Protein AF-A0AB33ABC5-F1 (afdb_monomer)

Sequence (129 aa):
MWAIDDFTAHNGATDIIAGSHLWGGRTPKEADRTPVVMAAGSCVFFLGTLWHGGGANQSDSARLALTAQYCEPWLRPQEAFTLSMTRDTVRAVSEDIRRMLGYSIHPPFIGQVDGMHPKRLLEPGPHPI

Secondary structure (DSSP, 8-state):
-EESSPB-TTBT-EEE-TTGGG-SSPPP-GGG-EE--B-TT-B----TTS-EEEPPB-SSS---EE------TTSPPSS-HHHHS-HHHHHHS-HHHHHHTT-SPBTTTBS-BTTB-GGGGGSSSPPP-

InterPro domains:
  IPR008775 Phytanoyl-CoA dioxygenase-like [PF05721] (1-64)

Structure (mmCIF, N/CA/C/O backbone):
data_AF-A0AB33ABC5-F1
#
_entry.id   AF-A0AB33ABC5-F1
#
loop_
_atom_site.group_PDB
_atom_site.id
_atom_site.type_symbol
_atom_site.label_atom_id
_atom_site.label_alt_id
_atom_site.label_comp_id
_atom_site.label_asym_id
_atom_site.label_entity_id
_atom_site.label_seq_id
_atom_site.pdbx_PDB_ins_code
_atom_site.Cartn_x
_atom_site.Cartn_y
_atom_site.Cartn_z
_atom_site.occupancy
_atom_site.B_iso_or_equiv
_atom_site.auth_seq_id
_atom_site.auth_comp_id
_atom_site.auth_asym_id
_atom_site.auth_atom_id
_atom_site.pdbx_PDB_model_num
ATOM 1 N N . MET A 1 1 ? 4.046 -3.711 -1.313 1.00 94.88 1 MET A N 1
ATOM 2 C CA . MET A 1 1 ? 3.326 -4.729 -2.108 1.00 94.88 1 MET A CA 1
ATOM 3 C C . MET A 1 1 ? 3.889 -6.087 -1.745 1.00 94.88 1 MET A C 1
ATOM 5 O O . MET A 1 1 ? 5.101 -6.247 -1.784 1.00 94.88 1 MET A O 1
ATOM 9 N N . TRP A 1 2 ? 3.019 -7.020 -1.381 1.00 97.88 2 TRP A N 1
ATOM 10 C CA . TRP A 1 2 ? 3.358 -8.375 -0.967 1.00 97.88 2 TRP A CA 1
ATOM 11 C C . TRP A 1 2 ? 3.122 -9.359 -2.113 1.00 97.88 2 TRP A C 1
ATOM 13 O O . TRP A 1 2 ? 2.076 -9.300 -2.770 1.00 97.88 2 TRP A O 1
ATOM 23 N N . ALA A 1 3 ? 4.079 -10.253 -2.337 1.00 98.19 3 ALA A N 1
ATOM 24 C CA . ALA A 1 3 ? 3.933 -11.381 -3.246 1.00 98.19 3 ALA A CA 1
ATOM 25 C C . ALA A 1 3 ? 3.146 -12.486 -2.535 1.00 98.19 3 ALA A C 1
ATOM 27 O O . ALA A 1 3 ? 3.619 -13.008 -1.526 1.00 98.19 3 ALA A O 1
ATOM 28 N N . ILE A 1 4 ? 1.939 -12.811 -3.005 1.00 98.19 4 ILE A N 1
ATOM 29 C CA . ILE A 1 4 ? 1.231 -14.004 -2.514 1.00 98.19 4 ILE A CA 1
ATOM 30 C C . ILE A 1 4 ? 1.714 -15.224 -3.296 1.00 98.19 4 ILE A C 1
ATOM 32 O O . ILE A 1 4 ? 2.072 -16.226 -2.687 1.00 98.19 4 ILE A O 1
ATOM 36 N N . ASP A 1 5 ? 1.835 -15.072 -4.615 1.00 98.06 5 ASP A N 1
ATOM 37 C CA . ASP A 1 5 ? 2.538 -16.006 -5.495 1.00 98.06 5 ASP A CA 1
ATOM 38 C C . ASP A 1 5 ? 3.945 -15.489 -5.834 1.00 98.06 5 ASP A C 1
ATOM 40 O O . ASP A 1 5 ? 4.262 -14.316 -5.607 1.00 98.06 5 ASP A O 1
ATOM 44 N N . ASP A 1 6 ? 4.774 -16.343 -6.440 1.00 98.31 6 ASP A N 1
ATOM 45 C CA . ASP A 1 6 ? 6.061 -15.932 -7.005 1.00 98.31 6 ASP A CA 1
ATOM 46 C C . ASP A 1 6 ? 5.868 -14.847 -8.069 1.00 98.31 6 ASP A C 1
ATOM 48 O O . ASP A 1 6 ? 5.020 -14.944 -8.960 1.00 98.31 6 ASP A O 1
ATOM 52 N N . PHE A 1 7 ? 6.685 -13.801 -8.008 1.00 98.44 7 PHE A N 1
ATOM 53 C CA . PHE A 1 7 ? 6.764 -12.780 -9.043 1.00 98.44 7 PHE A CA 1
ATOM 54 C C . PHE A 1 7 ? 7.970 -13.087 -9.917 1.00 98.44 7 PHE A C 1
ATOM 56 O O . PHE A 1 7 ? 9.110 -13.052 -9.463 1.00 98.44 7 PHE A O 1
ATOM 63 N N . THR A 1 8 ? 7.715 -13.335 -11.191 1.00 98.31 8 THR A N 1
ATOM 64 C CA . THR A 1 8 ? 8.716 -13.565 -12.231 1.00 98.31 8 THR A CA 1
ATOM 65 C C . THR A 1 8 ? 8.508 -12.557 -13.356 1.00 98.31 8 THR A C 1
ATOM 67 O O . THR A 1 8 ? 7.420 -12.003 -13.518 1.00 98.31 8 THR A O 1
ATOM 70 N N . ALA A 1 9 ? 9.530 -12.332 -14.180 1.00 97.50 9 ALA A N 1
ATOM 71 C CA . ALA A 1 9 ? 9.376 -11.479 -15.358 1.00 97.50 9 ALA A CA 1
ATOM 72 C C . ALA A 1 9 ? 8.288 -12.007 -16.319 1.00 97.50 9 ALA A C 1
ATOM 74 O O . ALA A 1 9 ? 7.587 -11.222 -16.944 1.00 97.50 9 ALA A O 1
ATOM 75 N N . HIS A 1 10 ? 8.113 -13.332 -16.404 1.00 98.19 10 HIS A N 1
ATOM 76 C CA . HIS A 1 10 ? 7.164 -13.965 -17.321 1.00 98.19 10 HIS A CA 1
ATOM 77 C C . HIS A 1 10 ? 5.704 -13.888 -16.843 1.00 98.19 10 HIS A C 1
ATOM 79 O O . HIS A 1 10 ? 4.808 -13.621 -17.642 1.00 98.19 10 HIS A O 1
ATOM 85 N N . ASN A 1 11 ? 5.447 -14.064 -15.542 1.00 98.25 11 ASN A N 1
ATOM 86 C CA . ASN A 1 11 ? 4.088 -13.998 -14.983 1.00 98.25 11 ASN A CA 1
ATOM 87 C C . ASN A 1 11 ? 3.653 -12.574 -14.578 1.00 98.25 11 ASN A C 1
ATOM 89 O O . ASN A 1 11 ? 2.693 -12.387 -13.825 1.00 98.25 11 ASN A O 1
ATOM 93 N N . GLY A 1 12 ? 4.349 -11.559 -15.094 1.00 97.88 12 GLY A N 1
ATOM 94 C CA . GLY A 1 12 ? 3.961 -10.162 -14.958 1.00 97.88 12 GLY A CA 1
ATOM 95 C C . GLY A 1 12 ? 4.267 -9.566 -13.592 1.00 97.88 12 GLY A C 1
ATOM 96 O O . GLY A 1 12 ? 3.407 -8.881 -13.035 1.00 97.88 12 GLY A O 1
ATOM 97 N N . ALA A 1 13 ? 5.458 -9.823 -13.036 1.00 98.12 13 ALA A N 1
ATOM 98 C CA . ALA A 1 13 ? 5.979 -9.083 -11.885 1.00 98.12 13 ALA A CA 1
ATOM 99 C C . ALA A 1 13 ? 5.781 -7.566 -12.048 1.00 98.12 13 ALA A C 1
ATOM 101 O O . ALA A 1 13 ? 5.751 -7.036 -13.155 1.00 98.12 13 ALA A O 1
ATOM 102 N N . THR A 1 14 ? 5.632 -6.855 -10.934 1.00 97.44 14 THR A N 1
ATOM 103 C CA . THR A 1 14 ? 5.523 -5.392 -10.964 1.00 97.44 14 THR A CA 1
ATOM 104 C C . THR A 1 14 ? 6.797 -4.796 -11.547 1.00 97.44 14 THR A C 1
ATOM 106 O O . THR A 1 14 ? 7.883 -5.069 -11.042 1.00 97.44 14 THR A O 1
ATOM 109 N N . ASP A 1 15 ? 6.657 -3.965 -12.571 1.00 97.00 15 ASP A N 1
ATOM 110 C CA . ASP A 1 15 ? 7.745 -3.195 -13.149 1.00 97.00 15 ASP A CA 1
ATOM 111 C C . ASP A 1 15 ? 7.926 -1.891 -12.386 1.00 97.00 15 ASP A C 1
ATOM 113 O O . ASP A 1 15 ? 6.962 -1.200 -12.042 1.00 97.00 15 ASP A O 1
ATOM 117 N N . ILE A 1 16 ? 9.183 -1.532 -12.158 1.00 97.50 16 ILE A N 1
ATOM 118 C CA . ILE A 1 16 ? 9.573 -0.238 -11.610 1.00 97.50 16 ILE A CA 1
ATOM 119 C C . ILE A 1 16 ? 10.582 0.433 -12.524 1.00 97.50 16 ILE A C 1
ATOM 121 O O . ILE A 1 16 ? 11.274 -0.221 -13.301 1.00 97.50 16 ILE A O 1
ATOM 125 N N . ILE A 1 17 ? 10.732 1.741 -12.361 1.00 97.69 17 ILE A N 1
ATOM 126 C CA . ILE A 1 17 ? 11.886 2.459 -12.889 1.00 97.69 17 ILE A CA 1
ATOM 127 C C . ILE A 1 17 ? 12.687 3.003 -11.713 1.00 97.69 17 ILE A C 1
ATOM 129 O O . ILE A 1 17 ? 12.283 3.975 -11.065 1.00 97.69 17 ILE A O 1
ATOM 133 N N . ALA A 1 18 ? 13.818 2.365 -11.415 1.00 96.06 18 ALA A N 1
ATOM 134 C CA . ALA A 1 18 ? 14.667 2.726 -10.284 1.00 96.06 18 ALA A CA 1
ATOM 135 C C . ALA A 1 18 ? 15.104 4.204 -10.340 1.00 96.06 1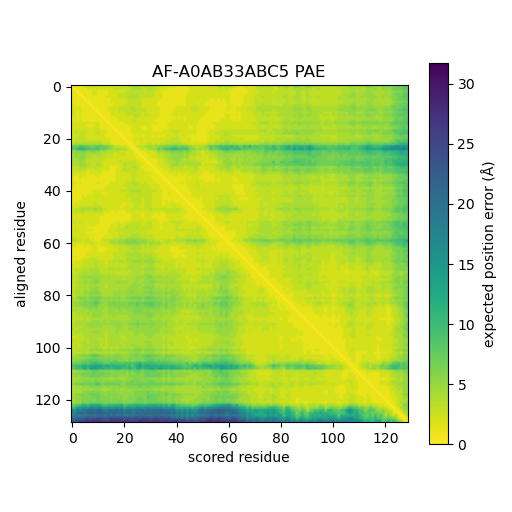8 ALA A C 1
ATOM 137 O O . ALA A 1 18 ? 15.483 4.731 -11.384 1.00 96.06 18 ALA A O 1
ATOM 138 N N . GLY A 1 19 ? 15.021 4.895 -9.198 1.00 96.25 19 GLY A N 1
ATOM 139 C CA . GLY A 1 19 ? 15.383 6.315 -9.070 1.00 96.25 19 GLY A CA 1
ATOM 140 C C . GLY A 1 19 ? 14.379 7.310 -9.668 1.00 96.25 19 GLY A C 1
ATOM 141 O O . GLY A 1 19 ? 14.555 8.515 -9.508 1.00 96.25 19 GLY A O 1
ATOM 142 N N . SER A 1 20 ? 13.303 6.844 -10.308 1.00 97.62 20 SER A N 1
ATOM 143 C CA . SER A 1 20 ? 12.355 7.731 -10.996 1.00 97.62 20 SER A CA 1
ATOM 144 C C . SER A 1 20 ? 11.509 8.625 -10.085 1.00 97.62 20 SER A C 1
ATOM 146 O O . SER A 1 20 ? 10.988 9.637 -10.534 1.00 97.62 20 SER A O 1
ATOM 148 N N . HIS A 1 21 ? 11.464 8.325 -8.786 1.00 96.88 21 HIS A N 1
ATOM 149 C CA . HIS A 1 21 ? 10.860 9.172 -7.754 1.00 96.88 21 HIS A CA 1
ATOM 150 C C . HIS A 1 21 ? 11.569 10.525 -7.568 1.00 96.88 21 HIS A C 1
ATOM 152 O O . HIS A 1 21 ? 11.018 11.413 -6.922 1.00 96.88 21 HIS A O 1
ATOM 158 N N . LEU A 1 22 ? 12.783 10.674 -8.111 1.00 96.81 22 LEU A N 1
ATOM 159 C CA . LEU A 1 22 ? 13.556 11.921 -8.127 1.00 96.81 22 LEU A CA 1
ATOM 160 C C . LEU A 1 22 ? 13.400 12.693 -9.443 1.00 96.81 22 LEU A C 1
ATOM 162 O O . LEU A 1 22 ? 14.004 13.751 -9.620 1.00 96.81 22 LEU A O 1
ATOM 166 N N . TRP A 1 23 ? 12.662 12.148 -10.411 1.00 95.44 23 TRP A N 1
ATOM 167 C CA . TRP A 1 23 ? 12.482 12.803 -11.697 1.00 95.44 23 TRP A CA 1
ATOM 168 C C . TRP A 1 23 ? 11.497 13.966 -11.567 1.00 95.44 23 TRP A C 1
ATOM 170 O O . TRP A 1 23 ? 10.486 13.873 -10.881 1.00 95.44 23 TRP A O 1
ATOM 180 N N . GLY A 1 24 ? 11.791 15.064 -12.265 1.00 93.06 24 GLY A N 1
ATOM 181 C CA . GLY A 1 24 ? 10.824 16.131 -12.520 1.00 93.06 24 GLY A CA 1
ATOM 182 C C . GLY A 1 24 ? 9.921 15.765 -13.701 1.00 93.06 24 GLY A C 1
ATOM 183 O O . GLY A 1 24 ? 9.332 14.693 -13.750 1.00 93.06 24 GLY A O 1
ATOM 184 N N . GLY A 1 25 ? 9.869 16.620 -14.724 1.00 91.31 25 GLY A N 1
ATOM 185 C CA . GLY A 1 25 ? 9.027 16.418 -15.915 1.00 91.31 25 GLY A CA 1
ATOM 186 C C . GLY A 1 25 ? 9.490 15.341 -16.911 1.00 91.31 25 GLY A C 1
ATOM 187 O O . GLY A 1 25 ? 9.081 15.377 -18.070 1.00 91.31 25 GLY A O 1
ATOM 188 N N . ARG A 1 26 ? 10.369 14.408 -16.523 1.00 94.56 26 ARG A N 1
ATOM 189 C CA . ARG A 1 26 ? 10.842 13.349 -17.431 1.00 94.56 26 ARG A CA 1
ATOM 190 C C . ARG A 1 26 ? 9.746 12.299 -17.628 1.00 94.56 26 ARG A C 1
ATOM 192 O O . ARG A 1 26 ? 9.208 11.772 -16.661 1.00 94.56 26 ARG A O 1
ATOM 199 N N . THR A 1 27 ? 9.492 11.927 -18.881 1.00 93.56 27 THR A N 1
ATOM 200 C CA . THR A 1 27 ? 8.589 10.818 -19.228 1.00 93.56 27 THR A CA 1
ATOM 201 C C . THR A 1 27 ? 9.345 9.476 -19.290 1.00 93.56 27 THR A C 1
ATOM 203 O O . THR A 1 27 ? 10.449 9.438 -19.848 1.00 93.56 27 THR A O 1
ATOM 206 N N . PRO A 1 28 ? 8.778 8.382 -18.747 1.00 95.19 28 PRO A N 1
ATOM 207 C CA . PRO A 1 28 ? 9.307 7.022 -18.881 1.00 95.19 28 PRO A CA 1
ATOM 208 C C . PRO A 1 28 ? 9.467 6.525 -20.321 1.00 95.19 28 PRO A C 1
ATOM 210 O O . PRO A 1 28 ? 8.646 6.833 -21.186 1.00 95.19 28 PRO A O 1
ATOM 213 N N . LYS A 1 29 ? 10.466 5.670 -20.551 1.00 95.12 29 LYS A N 1
ATOM 214 C CA . LYS A 1 29 ? 10.592 4.821 -21.746 1.00 95.12 29 LYS A CA 1
ATOM 215 C C . LYS A 1 29 ? 10.473 3.350 -21.354 1.00 95.12 29 LYS A C 1
ATOM 217 O O . LYS A 1 29 ? 10.751 2.990 -20.216 1.00 95.12 29 LYS A O 1
ATOM 222 N N . GLU A 1 30 ? 10.123 2.487 -22.305 1.00 90.44 30 GLU A N 1
ATOM 223 C CA . GLU A 1 30 ? 10.005 1.042 -22.049 1.00 90.44 30 GLU A CA 1
ATOM 224 C C . GLU A 1 30 ? 11.314 0.440 -21.516 1.00 90.44 30 GLU A C 1
ATOM 226 O O . GLU A 1 30 ? 11.310 -0.287 -20.533 1.00 90.44 30 GLU A O 1
ATOM 231 N N . ALA A 1 31 ? 12.449 0.836 -22.098 1.00 93.75 31 ALA A N 1
ATOM 232 C CA . ALA A 1 31 ? 13.777 0.372 -21.695 1.00 93.75 31 ALA A CA 1
ATOM 233 C C . ALA A 1 31 ? 14.206 0.813 -20.282 1.00 93.75 31 ALA A C 1
ATOM 235 O O . ALA A 1 31 ? 15.224 0.339 -19.788 1.00 93.75 31 ALA A O 1
ATOM 236 N N . ASP A 1 32 ? 13.470 1.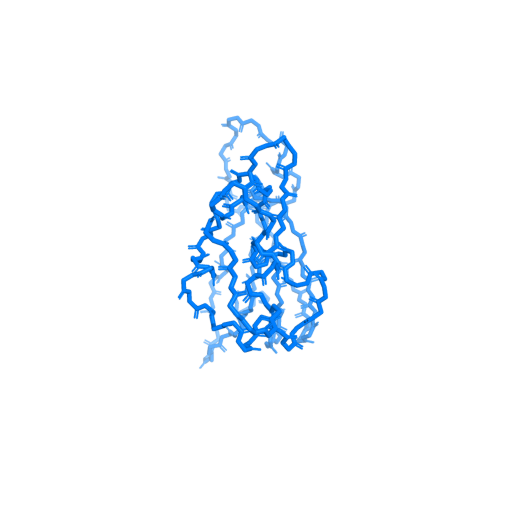729 -19.643 1.00 94.88 32 ASP A N 1
ATOM 237 C CA . ASP A 1 32 ? 13.751 2.140 -18.266 1.00 94.88 32 ASP A CA 1
ATOM 238 C C . ASP A 1 32 ? 13.204 1.132 -17.235 1.00 94.88 32 ASP A C 1
ATOM 240 O O . ASP A 1 32 ? 13.559 1.209 -16.056 1.00 94.88 32 ASP A O 1
ATOM 244 N N . ARG A 1 33 ? 12.293 0.239 -17.651 1.00 95.88 33 ARG A N 1
ATOM 245 C CA . ARG A 1 33 ? 11.549 -0.655 -16.758 1.00 95.88 33 ARG A CA 1
ATOM 246 C C . ARG A 1 33 ? 12.379 -1.864 -16.346 1.00 95.88 33 ARG A C 1
ATOM 248 O O . ARG A 1 33 ? 13.027 -2.499 -17.174 1.00 95.88 33 ARG A O 1
ATOM 255 N N . THR A 1 34 ? 12.263 -2.223 -15.073 1.00 97.00 34 THR A N 1
ATOM 256 C CA . THR A 1 34 ? 12.846 -3.436 -14.504 1.00 97.00 34 THR A CA 1
ATOM 257 C C . THR A 1 34 ? 11.794 -4.172 -13.671 1.00 97.00 34 THR A C 1
ATOM 259 O O . THR A 1 34 ? 11.231 -3.558 -12.755 1.00 97.00 34 THR A O 1
ATOM 262 N N . PRO A 1 35 ? 11.564 -5.476 -13.913 1.00 97.81 35 PRO A N 1
ATOM 263 C CA . PRO A 1 35 ? 10.633 -6.263 -13.119 1.00 97.81 35 PRO A CA 1
ATOM 264 C C . PRO A 1 35 ? 11.195 -6.530 -11.722 1.00 97.81 35 PRO A C 1
ATOM 266 O O . PRO A 1 35 ? 12.351 -6.926 -11.553 1.00 97.81 35 PRO A O 1
ATOM 269 N N . VAL A 1 36 ? 10.352 -6.380 -10.704 1.00 98.12 36 VAL A N 1
ATOM 270 C CA . VAL A 1 36 ? 10.656 -6.770 -9.323 1.00 98.12 36 VAL A CA 1
ATOM 271 C C . VAL A 1 36 ? 10.350 -8.259 -9.153 1.00 98.12 36 VAL A C 1
ATOM 273 O O . VAL A 1 36 ? 9.261 -8.647 -8.726 1.00 98.12 36 VAL A O 1
ATOM 276 N N . VAL A 1 37 ? 11.317 -9.095 -9.531 1.00 98.38 37 VAL A N 1
ATOM 277 C CA . VAL A 1 37 ? 11.266 -10.553 -9.348 1.00 98.38 37 VAL A CA 1
ATOM 278 C C . VAL A 1 37 ? 11.512 -10.886 -7.880 1.00 98.38 37 VAL A C 1
ATOM 280 O O . VAL A 1 37 ? 12.531 -10.494 -7.313 1.00 98.38 37 VAL A O 1
ATOM 283 N N . MET A 1 38 ? 10.578 -11.600 -7.259 1.00 98.25 38 MET A N 1
ATOM 284 C CA . MET A 1 38 ? 10.659 -11.974 -5.848 1.00 98.25 38 MET A CA 1
ATOM 285 C C . MET A 1 38 ? 9.819 -13.218 -5.558 1.00 98.25 38 MET A C 1
ATOM 287 O O . MET A 1 38 ? 8.793 -13.433 -6.195 1.00 98.25 38 MET A O 1
ATOM 291 N N . ALA A 1 39 ? 10.248 -14.030 -4.594 1.00 98.56 39 ALA A N 1
ATOM 292 C CA . ALA A 1 39 ? 9.522 -15.234 -4.193 1.00 98.56 39 ALA A CA 1
ATOM 293 C C . ALA A 1 39 ? 8.235 -14.897 -3.419 1.00 98.56 39 ALA A C 1
ATOM 295 O O . ALA A 1 39 ? 8.155 -13.841 -2.776 1.00 98.56 39 ALA A O 1
ATOM 296 N N . ALA A 1 40 ? 7.270 -15.817 -3.416 1.00 98.44 40 ALA A N 1
ATOM 297 C CA . ALA A 1 40 ? 6.079 -15.775 -2.576 1.00 98.44 40 ALA A CA 1
ATOM 298 C C . ALA A 1 40 ? 6.444 -15.474 -1.110 1.00 98.44 40 ALA A C 1
ATOM 300 O O . ALA A 1 40 ? 7.422 -15.988 -0.564 1.00 98.44 40 ALA A O 1
ATOM 301 N N . GLY A 1 41 ? 5.676 -14.595 -0.471 1.00 98.19 41 GLY A N 1
ATOM 302 C CA . GLY A 1 41 ? 5.951 -14.098 0.876 1.00 98.19 41 GLY A CA 1
ATOM 303 C C . GLY A 1 41 ? 6.926 -12.916 0.944 1.00 98.19 41 GLY A C 1
ATOM 304 O O . GLY A 1 41 ? 7.023 -12.293 2.001 1.00 98.19 41 GLY A O 1
ATOM 305 N N . SER A 1 42 ? 7.601 -12.552 -0.151 1.00 98.44 42 SER A N 1
ATOM 306 C CA . SER A 1 42 ? 8.442 -11.348 -0.206 1.00 98.44 42 SER A CA 1
ATOM 307 C C . SER A 1 42 ? 7.600 -10.070 -0.273 1.00 98.44 42 SER A C 1
ATOM 309 O O . SER A 1 42 ? 6.466 -10.068 -0.757 1.00 98.44 42 SER A O 1
ATOM 311 N N . CYS A 1 43 ? 8.173 -8.949 0.170 1.00 97.50 43 CYS A N 1
ATOM 312 C CA . CYS A 1 43 ? 7.539 -7.637 0.083 1.00 97.50 43 CYS A CA 1
ATOM 313 C C . CYS A 1 43 ? 8.496 -6.596 -0.502 1.00 97.50 43 CYS A C 1
ATOM 315 O O . CYS A 1 43 ? 9.672 -6.547 -0.144 1.00 97.50 43 CYS A O 1
ATOM 317 N N . VAL A 1 44 ? 7.961 -5.727 -1.360 1.00 96.62 44 VAL A N 1
ATOM 318 C CA . VAL A 1 44 ? 8.649 -4.539 -1.874 1.00 96.62 44 VAL A CA 1
ATOM 319 C C . VAL A 1 44 ? 7.951 -3.266 -1.399 1.00 96.62 44 VAL A C 1
ATOM 321 O O . VAL A 1 44 ? 6.722 -3.150 -1.458 1.00 96.62 44 VAL A O 1
ATOM 324 N N . PHE A 1 45 ? 8.745 -2.292 -0.957 1.00 96.75 45 PHE A N 1
ATOM 325 C CA . PHE A 1 45 ? 8.299 -0.951 -0.586 1.00 96.75 45 PHE A CA 1
ATOM 326 C C . PHE A 1 45 ? 8.851 0.062 -1.585 1.00 96.75 45 PHE A C 1
ATOM 328 O O . PHE A 1 45 ? 10.020 -0.005 -1.960 1.00 96.75 45 PHE A O 1
ATOM 335 N N . PHE A 1 46 ? 8.017 1.008 -2.003 1.00 96.06 46 PHE A N 1
ATOM 336 C CA . PHE A 1 46 ? 8.435 2.118 -2.850 1.00 96.06 46 PHE A CA 1
ATOM 337 C C . PHE A 1 46 ? 7.555 3.346 -2.610 1.00 96.06 46 PHE A C 1
ATOM 339 O O . PHE A 1 46 ? 6.427 3.234 -2.130 1.00 96.06 46 PHE A O 1
ATOM 346 N N . LEU A 1 47 ? 8.093 4.525 -2.926 1.00 95.81 47 LEU A N 1
ATOM 347 C CA . LEU A 1 47 ? 7.389 5.801 -2.804 1.00 95.81 47 LEU A CA 1
ATOM 348 C C . LEU A 1 47 ? 6.333 5.949 -3.904 1.00 95.81 47 LEU A C 1
ATOM 350 O O . LEU A 1 47 ? 6.560 5.526 -5.036 1.00 95.81 47 LEU A O 1
ATOM 354 N N . GLY A 1 48 ? 5.225 6.632 -3.603 1.00 92.50 48 GLY A N 1
ATOM 355 C CA . GLY A 1 48 ? 4.144 6.876 -4.570 1.00 92.50 48 GLY A CA 1
ATOM 356 C C . GLY A 1 48 ? 4.555 7.701 -5.799 1.00 92.50 48 GLY A C 1
ATOM 357 O O . GLY A 1 48 ? 3.860 7.674 -6.806 1.00 92.50 48 GLY A O 1
ATOM 358 N N . THR A 1 49 ? 5.692 8.402 -5.741 1.00 94.50 49 THR A N 1
ATOM 359 C CA . THR A 1 49 ? 6.276 9.144 -6.871 1.00 94.50 49 THR A CA 1
ATOM 360 C C . THR A 1 49 ? 7.167 8.289 -7.776 1.00 94.50 49 THR A C 1
ATOM 362 O O . THR A 1 49 ? 7.587 8.762 -8.829 1.00 94.50 49 THR A O 1
ATOM 365 N N . LEU A 1 50 ? 7.484 7.045 -7.397 1.00 97.31 50 LEU A N 1
ATOM 366 C CA . LEU A 1 50 ? 8.224 6.125 -8.259 1.00 97.31 50 LEU A CA 1
ATOM 367 C C . LEU A 1 50 ? 7.325 5.697 -9.421 1.00 97.31 50 LEU A C 1
ATOM 369 O O . LEU A 1 50 ? 6.221 5.204 -9.196 1.00 97.31 50 LEU A O 1
ATOM 373 N N . TRP A 1 51 ? 7.804 5.808 -10.657 1.00 97.25 51 TRP A N 1
ATOM 374 C CA . TRP A 1 51 ? 7.118 5.204 -11.793 1.00 97.25 51 TRP A CA 1
ATOM 375 C C . TRP A 1 51 ? 7.130 3.681 -11.661 1.00 97.25 51 TRP A C 1
ATOM 377 O O . TRP A 1 51 ? 8.187 3.064 -11.493 1.00 97.25 51 TRP A O 1
ATOM 387 N N . HIS A 1 52 ? 5.943 3.091 -11.736 1.00 96.62 52 HIS A N 1
ATOM 388 C CA . HIS A 1 52 ? 5.724 1.658 -11.610 1.00 96.62 52 HIS A CA 1
ATOM 389 C C . HIS A 1 52 ? 4.465 1.235 -12.375 1.00 96.62 52 HIS A C 1
ATOM 391 O O . HIS A 1 52 ? 3.618 2.067 -12.709 1.00 96.62 52 HIS A O 1
ATOM 397 N N . GLY A 1 53 ? 4.336 -0.060 -12.643 1.00 95.19 53 GLY A N 1
ATOM 398 C CA . GLY A 1 53 ? 3.167 -0.649 -13.290 1.00 95.19 53 GLY A CA 1
ATOM 399 C C . GLY A 1 53 ? 3.158 -2.167 -13.146 1.00 95.19 53 GLY A C 1
ATOM 400 O O . GLY A 1 53 ? 4.166 -2.769 -12.793 1.00 95.19 53 GLY A O 1
ATOM 401 N N . GLY A 1 54 ? 2.01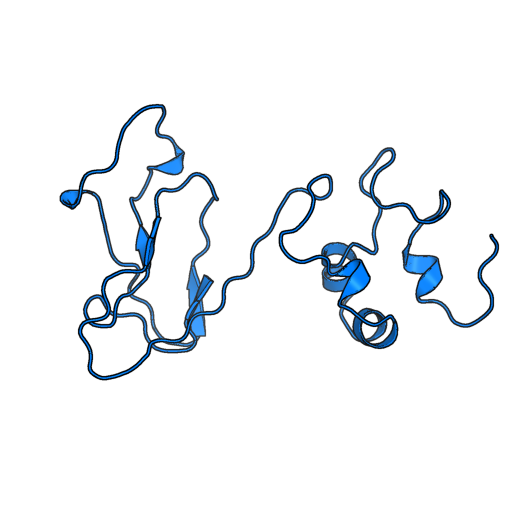6 -2.806 -13.386 1.00 95.44 54 GLY A N 1
ATOM 402 C CA . GLY A 1 54 ? 1.985 -4.264 -13.501 1.00 95.44 54 GLY A CA 1
ATOM 403 C C . GLY A 1 54 ? 2.659 -4.701 -14.800 1.00 95.44 54 GLY A C 1
ATOM 404 O O . GLY A 1 54 ? 2.306 -4.179 -15.857 1.00 95.44 54 GLY A O 1
ATOM 405 N N . GLY A 1 55 ? 3.598 -5.647 -14.729 1.00 96.31 55 GLY A N 1
ATOM 406 C CA . GLY A 1 55 ? 4.153 -6.277 -15.921 1.00 96.31 55 GLY A CA 1
ATOM 407 C C . GLY A 1 55 ? 3.108 -7.137 -16.635 1.00 96.31 55 GLY A C 1
ATOM 408 O O . GLY A 1 55 ? 2.135 -7.604 -16.032 1.00 96.31 55 GLY A O 1
ATOM 409 N N . ALA A 1 56 ? 3.307 -7.363 -17.932 1.00 96.12 56 ALA A N 1
ATOM 410 C CA . ALA A 1 56 ? 2.432 -8.231 -18.711 1.00 96.12 56 ALA A CA 1
ATOM 411 C C . ALA A 1 56 ? 2.556 -9.685 -18.229 1.00 96.12 56 ALA A C 1
ATOM 413 O O . ALA A 1 56 ? 3.641 -10.262 -18.263 1.00 96.12 56 ALA A O 1
ATOM 414 N N . ASN A 1 57 ? 1.445 -10.286 -17.800 1.00 97.81 57 ASN A N 1
ATOM 415 C CA . ASN A 1 57 ? 1.408 -11.706 -17.469 1.00 97.81 57 ASN A CA 1
ATOM 416 C C . ASN A 1 57 ? 1.259 -12.525 -18.758 1.00 97.81 57 ASN A C 1
ATOM 418 O O . ASN A 1 57 ? 0.223 -12.456 -19.416 1.00 97.81 57 ASN A O 1
ATOM 422 N N . GLN A 1 58 ? 2.307 -13.267 -19.115 1.00 97.94 58 GLN A N 1
ATOM 423 C CA . GLN A 1 58 ? 2.365 -14.125 -20.303 1.00 97.94 58 GLN A CA 1
ATOM 424 C C . GLN A 1 58 ? 2.254 -15.617 -19.958 1.00 97.94 58 GLN A C 1
ATOM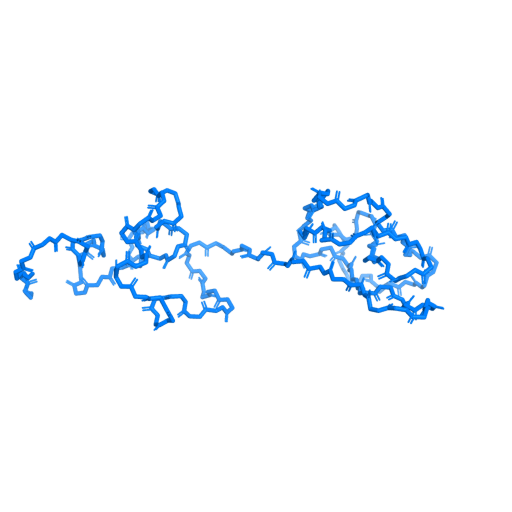 426 O O . GLN A 1 58 ? 2.433 -16.457 -20.835 1.00 97.94 58 GLN A O 1
ATOM 431 N N . SER A 1 59 ? 2.006 -15.938 -18.688 1.00 97.44 59 SER A N 1
ATOM 432 C CA . SER A 1 59 ? 1.803 -17.309 -18.226 1.00 97.44 59 SER A CA 1
ATOM 433 C C . SER A 1 59 ? 0.342 -17.741 -18.360 1.00 97.44 59 SER A C 1
ATOM 435 O O . SER A 1 59 ? -0.551 -16.915 -18.547 1.00 97.44 59 SER A O 1
ATOM 437 N N . ASP A 1 60 ? 0.093 -19.036 -18.176 1.00 97.88 60 ASP A N 1
ATOM 438 C CA . ASP A 1 60 ? -1.249 -19.629 -18.260 1.00 97.88 60 ASP A CA 1
ATOM 439 C C . ASP A 1 60 ? -2.062 -19.508 -16.952 1.00 97.88 60 ASP A C 1
ATOM 441 O O . ASP A 1 60 ? -3.147 -20.078 -16.827 1.00 97.88 60 ASP A O 1
ATOM 445 N N . SER A 1 61 ? -1.553 -18.780 -15.952 1.00 97.19 61 SER A N 1
ATOM 446 C CA . SER A 1 61 ? -2.169 -18.647 -14.626 1.00 97.19 61 SER A CA 1
ATOM 447 C C . SER A 1 61 ? -2.200 -17.202 -14.134 1.00 97.19 61 SER A C 1
ATOM 449 O O . SER A 1 61 ? -1.326 -16.396 -14.453 1.00 97.19 61 SER A O 1
ATOM 451 N N . ALA A 1 62 ? -3.188 -16.870 -13.300 1.00 97.81 62 ALA A N 1
ATOM 452 C CA . ALA A 1 62 ? -3.206 -15.597 -12.585 1.00 97.81 62 ALA A CA 1
ATOM 453 C C . ALA A 1 62 ? -2.038 -15.500 -11.584 1.00 97.81 62 ALA A C 1
ATOM 455 O O . ALA A 1 62 ? -1.547 -16.514 -11.097 1.00 97.81 62 ALA A O 1
ATOM 456 N N . ARG A 1 63 ? -1.628 -14.267 -11.262 1.00 97.69 63 ARG A N 1
ATOM 457 C CA . ARG A 1 63 ? -0.631 -13.956 -10.228 1.00 97.69 63 ARG A CA 1
ATOM 458 C C . ARG A 1 63 ? -1.268 -13.050 -9.185 1.00 97.69 63 ARG A C 1
ATOM 460 O O . ARG A 1 63 ? -1.729 -11.955 -9.523 1.00 97.69 63 ARG A O 1
ATOM 467 N N . LEU A 1 64 ? -1.273 -13.480 -7.930 1.00 97.69 64 LEU A N 1
ATOM 468 C CA . LEU A 1 64 ? -1.876 -12.745 -6.829 1.00 97.69 64 LEU A CA 1
ATOM 469 C C . LEU A 1 64 ? -0.846 -11.882 -6.089 1.00 97.69 64 LEU A C 1
ATOM 471 O O . LEU A 1 64 ? 0.242 -12.316 -5.702 1.00 97.69 64 LEU A O 1
ATOM 475 N N . ALA A 1 65 ? -1.233 -10.632 -5.858 1.00 97.31 65 ALA A N 1
ATOM 476 C CA . ALA A 1 65 ? -0.471 -9.647 -5.110 1.00 97.31 65 ALA A CA 1
ATOM 477 C C . ALA A 1 65 ? -1.375 -8.955 -4.090 1.00 97.31 65 ALA A C 1
ATOM 479 O O . ALA A 1 65 ? -2.551 -8.713 -4.362 1.00 97.31 65 ALA A O 1
ATOM 480 N N . LEU A 1 66 ? -0.804 -8.567 -2.949 1.00 97.12 66 LEU A N 1
ATOM 481 C CA . LEU A 1 66 ? -1.474 -7.711 -1.973 1.00 97.12 66 LEU A CA 1
ATOM 482 C C . LEU A 1 66 ? -0.807 -6.335 -1.932 1.00 97.12 66 LEU A C 1
ATOM 484 O O . LEU A 1 66 ? 0.408 -6.206 -1.756 1.00 97.12 66 LEU A O 1
ATOM 488 N N . THR A 1 67 ? -1.596 -5.274 -2.066 1.00 95.00 67 THR A N 1
ATOM 489 C CA . THR A 1 67 ? -1.113 -3.895 -1.933 1.00 95.00 67 THR A CA 1
ATOM 490 C C . THR A 1 67 ? -1.639 -3.276 -0.649 1.00 95.00 67 THR A C 1
ATOM 492 O O . THR A 1 67 ? -2.845 -3.151 -0.479 1.00 95.00 67 THR A O 1
ATOM 495 N N . ALA A 1 68 ? -0.731 -2.833 0.215 1.00 93.69 68 ALA A N 1
ATOM 496 C CA . ALA A 1 68 ? -1.037 -1.923 1.309 1.00 93.69 68 ALA A CA 1
ATOM 497 C C . ALA A 1 68 ? -0.506 -0.540 0.930 1.00 93.69 68 ALA A C 1
ATOM 499 O O . ALA A 1 68 ? 0.663 -0.413 0.554 1.00 93.69 68 ALA A O 1
ATOM 500 N N . GLN A 1 69 ? -1.371 0.469 0.988 1.00 93.56 69 GLN A N 1
ATOM 501 C CA . GLN A 1 69 ? -1.013 1.856 0.719 1.00 93.56 69 GLN A CA 1
ATOM 502 C C . GLN A 1 69 ? -1.059 2.650 2.017 1.00 93.56 69 GLN A C 1
ATOM 504 O O . GLN A 1 69 ? -1.975 2.487 2.821 1.00 93.56 69 GLN A O 1
ATOM 509 N N . TYR A 1 70 ? -0.070 3.518 2.194 1.00 93.06 70 TYR A N 1
ATOM 510 C CA . TYR A 1 70 ? 0.035 4.415 3.334 1.00 93.06 70 TYR A CA 1
ATOM 511 C C . TYR A 1 70 ? -0.008 5.847 2.826 1.00 93.06 70 TYR A C 1
ATOM 513 O O . TYR A 1 70 ? 0.568 6.166 1.785 1.00 93.06 70 TYR A O 1
ATOM 521 N N . CYS A 1 71 ? -0.675 6.707 3.577 1.00 93.69 71 CYS A N 1
ATOM 522 C CA . CYS A 1 71 ? -0.652 8.142 3.371 1.00 93.69 71 CYS A CA 1
ATOM 523 C C . CYS A 1 71 ? -0.381 8.832 4.704 1.00 93.69 71 CYS A C 1
ATOM 525 O O . CYS A 1 71 ? -0.530 8.233 5.772 1.00 93.69 71 CYS A O 1
ATOM 527 N N . GLU A 1 72 ? 0.010 10.100 4.631 1.00 93.31 72 GLU A N 1
ATOM 528 C CA . GLU A 1 72 ? 0.106 10.944 5.816 1.00 93.31 72 GLU A CA 1
ATOM 529 C C . GLU A 1 72 ? -1.233 10.972 6.573 1.00 93.31 72 GLU A C 1
ATOM 531 O O . GLU A 1 72 ? -2.297 10.901 5.950 1.00 93.31 72 GLU A O 1
ATOM 536 N N . PRO A 1 73 ? -1.221 11.093 7.910 1.00 92.38 73 PRO A N 1
ATOM 537 C CA . PRO A 1 73 ? -2.417 10.939 8.739 1.00 92.38 73 PRO A CA 1
ATOM 538 C C . PRO A 1 73 ? -3.456 12.059 8.559 1.00 92.38 73 PRO A C 1
ATOM 540 O O . PRO A 1 73 ? -4.575 11.940 9.051 1.00 92.38 73 PRO A O 1
ATOM 543 N N . TRP A 1 74 ? -3.104 13.145 7.864 1.00 91.62 74 TRP A N 1
ATOM 544 C CA . TRP A 1 74 ? -4.024 14.214 7.458 1.00 91.62 74 TRP A CA 1
ATOM 545 C C . TRP A 1 74 ? -4.637 14.026 6.072 1.00 91.62 74 TRP A C 1
ATOM 547 O O . TRP A 1 74 ? -5.490 14.815 5.665 1.00 91.62 74 TRP A O 1
ATOM 557 N N . LEU A 1 75 ? -4.209 13.004 5.335 1.00 93.06 75 LEU A N 1
ATOM 558 C CA . LEU A 1 75 ? -4.780 12.656 4.044 1.00 93.06 75 LEU A CA 1
ATOM 559 C C . LEU A 1 75 ? -5.887 11.621 4.215 1.00 93.06 75 LEU A C 1
ATOM 561 O O . LEU A 1 75 ? -5.868 10.782 5.113 1.00 93.06 75 LEU A O 1
ATOM 565 N N . ARG A 1 76 ? -6.859 11.667 3.303 1.00 92.12 76 ARG A N 1
ATOM 566 C CA . ARG A 1 76 ? -7.915 10.660 3.225 1.00 92.12 76 ARG A CA 1
ATOM 567 C C . ARG A 1 76 ? -7.334 9.358 2.645 1.00 92.12 76 ARG A C 1
ATOM 569 O O . ARG A 1 76 ? -6.830 9.411 1.520 1.00 92.12 76 ARG A O 1
ATOM 576 N N . PRO A 1 77 ? -7.455 8.207 3.333 1.00 93.44 77 PRO A N 1
ATOM 577 C CA . PRO A 1 77 ? -7.055 6.920 2.771 1.00 93.44 77 PRO A CA 1
ATOM 578 C C . PRO A 1 77 ? -7.912 6.525 1.559 1.00 93.44 77 PRO A C 1
ATOM 580 O O . PRO A 1 77 ? -9.024 7.025 1.379 1.00 93.44 77 PRO A O 1
ATOM 583 N N . GLN A 1 78 ? -7.409 5.602 0.732 1.00 92.75 78 GLN A N 1
ATOM 584 C CA . GLN A 1 78 ? -8.162 5.092 -0.421 1.00 92.75 78 GLN A CA 1
ATOM 585 C C . GLN A 1 78 ? -9.426 4.330 0.011 1.00 92.75 78 GLN A C 1
ATOM 587 O O . GLN A 1 78 ? -10.477 4.488 -0.608 1.00 92.75 78 GLN A O 1
ATOM 592 N N . GLU A 1 79 ? -9.334 3.528 1.073 1.00 92.12 79 GLU A N 1
ATOM 593 C CA . GLU A 1 79 ? -10.480 2.859 1.687 1.00 92.12 79 GLU A CA 1
ATOM 594 C C . GLU A 1 79 ? -10.963 3.643 2.913 1.00 92.12 79 GLU A C 1
ATOM 596 O O . GLU A 1 79 ? -10.173 4.067 3.756 1.00 92.12 79 GLU A O 1
ATOM 601 N N . ALA A 1 80 ? -12.276 3.826 3.041 1.00 92.25 80 ALA A N 1
ATOM 602 C CA . ALA A 1 80 ? -12.879 4.489 4.192 1.00 92.25 80 ALA A CA 1
ATOM 603 C C . ALA A 1 80 ? -12.978 3.530 5.394 1.00 92.25 80 ALA A C 1
ATOM 605 O O . ALA A 1 80 ? -14.075 3.145 5.795 1.00 92.25 80 ALA A O 1
ATOM 606 N N . PHE A 1 81 ? -11.836 3.150 5.978 1.00 92.81 81 PHE A N 1
ATOM 607 C CA . PHE A 1 81 ? -11.763 2.159 7.063 1.00 92.81 81 PHE A CA 1
ATOM 608 C C . PHE A 1 81 ? -12.632 2.487 8.281 1.00 92.81 81 PHE A C 1
ATOM 610 O O . PHE A 1 81 ? -13.179 1.584 8.906 1.00 92.81 81 PHE A O 1
ATOM 617 N N . THR A 1 82 ? -12.819 3.769 8.600 1.00 88.25 82 THR A N 1
ATOM 618 C CA . THR A 1 82 ? -13.705 4.210 9.689 1.00 88.25 82 THR A CA 1
ATOM 619 C C . THR A 1 82 ? -15.187 3.915 9.431 1.00 88.25 82 THR A C 1
ATOM 621 O O . THR A 1 82 ? -15.973 3.920 10.376 1.00 88.25 82 THR A O 1
ATOM 624 N N . LEU A 1 83 ? -15.571 3.652 8.176 1.00 90.62 83 LEU A N 1
ATOM 625 C CA . LEU A 1 83 ? -16.914 3.227 7.772 1.00 90.62 83 LEU A CA 1
ATOM 626 C C . LEU A 1 83 ? -16.987 1.725 7.475 1.00 90.62 83 LEU A C 1
ATOM 628 O O . LEU A 1 83 ? -18.025 1.117 7.726 1.00 90.62 83 LEU A O 1
ATOM 632 N N . SER A 1 84 ? -15.925 1.131 6.919 1.00 93.69 84 SER A N 1
ATOM 633 C CA . SER A 1 84 ? -15.929 -0.286 6.530 1.00 93.69 84 SER A CA 1
ATOM 634 C C . SER A 1 84 ? -15.636 -1.239 7.693 1.00 93.69 84 SER A C 1
ATOM 636 O O . SER A 1 84 ? -16.074 -2.388 7.655 1.00 93.69 84 SER A O 1
ATOM 638 N N . MET A 1 85 ? -14.939 -0.788 8.742 1.00 94.44 85 MET A N 1
ATOM 639 C CA . MET A 1 85 ? -14.574 -1.624 9.889 1.00 94.44 85 MET A CA 1
ATOM 640 C C . MET A 1 85 ? -15.564 -1.505 11.046 1.00 94.44 85 MET A C 1
ATOM 642 O O . MET A 1 85 ? -15.968 -0.417 11.454 1.00 94.44 85 MET A O 1
ATOM 646 N N . THR A 1 86 ? -15.895 -2.645 11.654 1.00 94.62 86 THR A N 1
ATOM 647 C CA . THR A 1 86 ? -16.663 -2.659 12.904 1.00 94.62 86 THR A CA 1
ATOM 648 C C . THR A 1 86 ? -15.778 -2.277 14.091 1.00 94.62 86 THR A C 1
ATOM 650 O O . THR A 1 86 ? -14.573 -2.541 14.108 1.00 94.62 86 THR A O 1
ATOM 653 N N . ARG A 1 87 ? -16.381 -1.725 15.151 1.00 93.06 87 ARG A N 1
ATOM 654 C CA . ARG A 1 87 ? -15.660 -1.436 16.404 1.00 93.06 87 ARG A CA 1
ATOM 655 C C . ARG A 1 87 ? -15.105 -2.703 17.064 1.00 93.06 87 ARG A C 1
ATOM 657 O O . ARG A 1 87 ? -14.063 -2.630 17.709 1.00 93.06 87 ARG A O 1
ATOM 664 N N . ASP A 1 88 ? -15.765 -3.850 16.883 1.00 94.44 88 ASP A N 1
ATOM 665 C CA . ASP A 1 88 ? -15.273 -5.147 17.363 1.00 94.44 88 ASP A CA 1
ATOM 666 C C . ASP A 1 88 ? -13.966 -5.540 16.668 1.00 94.44 88 ASP A C 1
ATOM 668 O O . ASP A 1 88 ? -12.987 -5.878 17.335 1.00 94.44 88 ASP A O 1
ATOM 672 N N . THR A 1 89 ? -13.915 -5.403 15.341 1.00 95.62 89 THR A N 1
ATOM 673 C CA . THR A 1 89 ? -12.701 -5.639 14.548 1.00 95.62 89 THR A CA 1
ATOM 674 C C . THR A 1 89 ? -11.568 -4.711 14.983 1.00 95.62 89 THR A C 1
ATOM 676 O O . THR A 1 89 ? -10.449 -5.164 15.218 1.00 95.62 89 THR A O 1
ATOM 679 N N . VAL A 1 90 ? -11.856 -3.419 15.162 1.00 96.31 90 VAL A N 1
ATOM 680 C CA . VAL A 1 90 ? -10.856 -2.433 15.605 1.00 96.31 90 VAL A CA 1
ATOM 681 C C . VAL A 1 90 ? -10.346 -2.742 17.020 1.00 96.31 90 VAL A C 1
ATOM 683 O O . VAL A 1 90 ? -9.156 -2.591 17.301 1.00 96.31 90 VAL A O 1
ATOM 686 N N . ARG A 1 91 ? -11.204 -3.225 17.927 1.00 95.44 91 ARG A N 1
ATOM 687 C CA . ARG A 1 91 ? -10.770 -3.665 19.263 1.00 95.44 91 ARG A CA 1
ATOM 688 C C . ARG A 1 91 ? -9.821 -4.861 19.210 1.00 95.44 91 ARG A C 1
ATOM 690 O O . ARG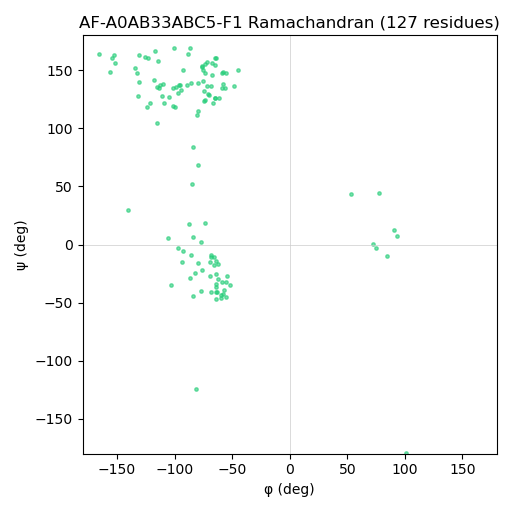 A 1 91 ? -8.925 -4.937 20.047 1.00 95.44 91 ARG A O 1
ATOM 697 N N . ALA A 1 92 ? -9.987 -5.766 18.250 1.00 96.62 92 ALA A N 1
ATOM 698 C CA . ALA A 1 92 ? -9.200 -6.995 18.170 1.00 96.62 92 ALA A CA 1
ATOM 699 C C . ALA A 1 92 ? 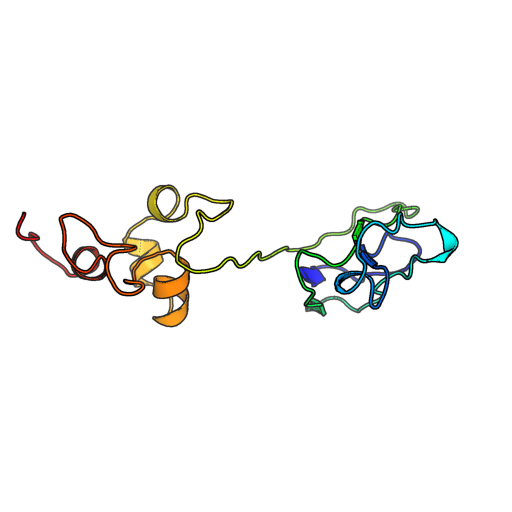-7.766 -6.797 17.642 1.00 96.62 92 ALA A C 1
ATOM 701 O O . ALA A 1 92 ? -6.901 -7.631 17.901 1.00 96.62 92 ALA A O 1
ATOM 702 N N . VAL A 1 93 ? -7.499 -5.713 16.909 1.00 96.81 93 VAL A N 1
ATOM 703 C CA . VAL A 1 93 ? -6.174 -5.445 16.327 1.00 96.81 93 VAL A CA 1
ATOM 704 C C . VAL A 1 93 ? -5.256 -4.679 17.284 1.00 96.81 93 VAL A C 1
ATOM 706 O O . VAL A 1 93 ? -5.701 -4.090 18.273 1.00 96.81 93 VAL A O 1
ATOM 709 N N . SER A 1 94 ? -3.954 -4.693 16.983 1.00 97.38 94 SER A N 1
ATOM 710 C CA . SER A 1 94 ? -2.938 -4.001 17.778 1.00 97.38 94 SER A CA 1
ATOM 711 C C . SER A 1 94 ? -3.131 -2.485 17.774 1.00 97.38 94 SER A C 1
ATOM 713 O O . SER A 1 94 ? -3.757 -1.910 16.884 1.00 97.38 94 SER A O 1
ATOM 715 N N . GLU A 1 95 ? -2.536 -1.825 18.762 1.00 95.44 95 GLU A N 1
ATOM 716 C CA . GLU A 1 95 ? -2.610 -0.376 18.918 1.00 95.44 95 GLU A CA 1
ATOM 717 C C . GLU A 1 95 ? -2.100 0.393 17.683 1.00 95.44 95 GLU A C 1
ATOM 719 O O . GLU A 1 95 ? -2.734 1.347 17.231 1.00 95.44 95 GLU A O 1
ATOM 724 N N . ASP A 1 96 ? -1.025 -0.082 17.053 1.00 95.88 96 ASP A N 1
ATOM 725 C CA . ASP A 1 96 ? -0.523 0.505 15.808 1.00 95.88 96 ASP A CA 1
ATOM 726 C C . ASP A 1 96 ? -1.516 0.388 14.649 1.00 95.88 96 ASP A C 1
ATOM 728 O O . ASP A 1 96 ? -1.701 1.341 13.890 1.00 95.88 96 ASP A O 1
ATOM 732 N N . ILE A 1 97 ? -2.197 -0.754 14.520 1.00 95.44 97 ILE A N 1
ATOM 733 C CA . ILE A 1 97 ? -3.206 -0.947 13.475 1.00 95.44 97 ILE A CA 1
ATOM 734 C C . ILE A 1 97 ? -4.416 -0.054 13.754 1.00 95.44 97 ILE A C 1
ATOM 736 O O . ILE A 1 97 ? -4.904 0.591 12.833 1.00 95.44 97 ILE A O 1
ATOM 740 N N . ARG A 1 98 ? -4.863 0.077 15.012 1.00 95.31 98 ARG A N 1
ATOM 741 C CA . ARG A 1 98 ? -5.948 1.011 15.379 1.00 95.31 98 ARG A CA 1
ATOM 742 C C . ARG A 1 98 ? -5.628 2.436 14.942 1.00 95.31 98 ARG A C 1
ATOM 744 O O . ARG A 1 98 ? -6.476 3.096 14.341 1.00 95.31 98 ARG A O 1
ATOM 751 N N . ARG A 1 99 ? -4.395 2.893 15.185 1.00 93.12 99 ARG A N 1
ATOM 752 C CA . ARG A 1 99 ? -3.926 4.206 14.724 1.00 93.12 99 ARG A CA 1
ATOM 753 C C . ARG A 1 99 ? -3.988 4.329 13.200 1.00 93.12 99 ARG A C 1
ATOM 755 O O . ARG A 1 99 ? -4.466 5.347 12.711 1.00 93.12 99 ARG A O 1
ATOM 762 N N . MET A 1 100 ? -3.563 3.305 12.458 1.00 93.69 100 MET A N 1
ATOM 763 C CA . MET A 1 100 ? -3.629 3.298 10.987 1.00 93.69 100 MET A CA 1
ATOM 764 C C . MET A 1 100 ? -5.063 3.215 10.438 1.00 93.69 100 MET A C 1
ATOM 766 O O . MET A 1 100 ? -5.329 3.753 9.369 1.00 93.69 100 MET A O 1
ATOM 770 N N . LEU A 1 101 ? -6.001 2.626 11.186 1.00 94.44 101 LEU A N 1
ATOM 771 C CA . LEU A 1 101 ? -7.437 2.616 10.871 1.00 94.44 101 LEU A CA 1
ATOM 772 C C . LEU A 1 101 ? -8.144 3.947 11.202 1.00 94.44 101 LEU A C 1
ATOM 774 O O . LEU A 1 101 ? -9.358 4.051 11.037 1.00 94.44 101 LEU A O 1
ATOM 778 N N . GLY A 1 102 ? -7.413 4.961 11.678 1.00 92.88 102 GLY A N 1
ATOM 779 C CA . GLY A 1 102 ? -7.952 6.288 11.984 1.00 92.88 102 GLY A CA 1
ATOM 780 C C . GLY A 1 102 ? -8.393 6.490 13.437 1.00 92.8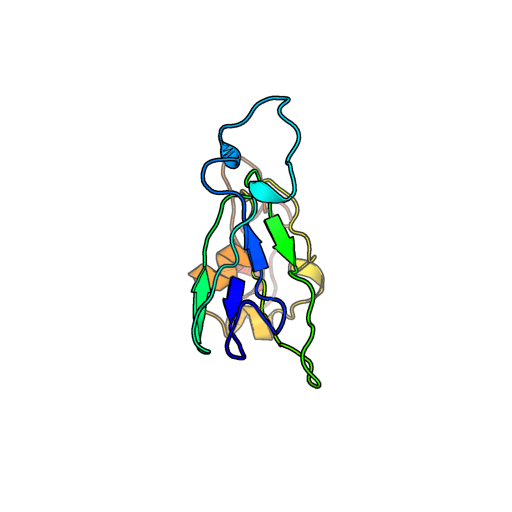8 102 GLY A C 1
ATOM 781 O O . GLY A 1 102 ? -8.926 7.545 13.766 1.00 92.88 102 GLY A O 1
ATOM 782 N N . TYR A 1 103 ? -8.138 5.538 14.344 1.00 94.56 103 TYR A N 1
ATOM 783 C CA . TYR A 1 103 ? -8.431 5.687 15.778 1.00 94.56 103 TYR A CA 1
ATOM 784 C C . TYR A 1 103 ? -7.292 6.409 16.514 1.00 94.56 103 TYR A C 1
ATOM 786 O O . TYR A 1 103 ? -6.777 5.945 17.533 1.00 94.56 103 TYR A O 1
ATOM 794 N N . SER A 1 104 ? -6.891 7.569 15.996 1.00 93.88 104 SER A N 1
ATOM 795 C CA . SER A 1 104 ? -5.848 8.420 16.571 1.00 93.88 104 SER A CA 1
ATOM 796 C C . SER A 1 104 ? -6.042 9.873 16.163 1.00 93.88 104 SER A C 1
ATOM 798 O O . SER A 1 104 ? -6.687 10.162 15.161 1.00 93.88 104 SER A O 1
ATOM 800 N N . ILE A 1 105 ? -5.425 10.779 16.918 1.00 94.50 105 ILE A N 1
ATOM 801 C CA . ILE A 1 105 ? -5.310 12.189 16.547 1.00 94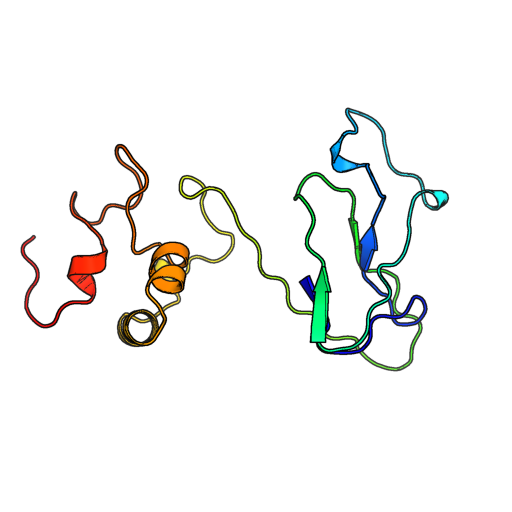.50 105 ILE A CA 1
ATOM 802 C C . ILE A 1 105 ? -3.956 12.429 15.875 1.00 94.50 105 ILE A C 1
ATOM 804 O O . ILE A 1 105 ? -2.928 11.944 16.356 1.00 94.50 105 ILE A O 1
ATOM 808 N N . HIS A 1 106 ? -3.954 13.204 14.792 1.00 93.50 106 HIS A N 1
ATOM 809 C CA . HIS A 1 106 ? -2.762 13.890 14.307 1.00 93.50 106 HIS A CA 1
ATOM 810 C C . HIS A 1 106 ? -2.835 15.367 14.728 1.00 93.50 106 HIS A C 1
ATOM 812 O O . HIS A 1 106 ? -3.796 16.055 14.364 1.00 93.50 106 HIS A O 1
ATOM 818 N N . PRO A 1 107 ? -1.874 15.865 15.529 1.00 90.31 107 PRO A N 1
ATOM 819 C CA . PRO A 1 107 ? -1.895 17.246 15.987 1.00 90.31 107 PRO A CA 1
ATOM 820 C C . PRO A 1 107 ? -1.894 18.258 14.828 1.00 90.31 107 PRO A C 1
ATOM 822 O O . PRO A 1 107 ? -1.249 18.016 13.813 1.00 90.31 107 PRO A O 1
ATOM 825 N N . PRO A 1 108 ? -2.547 19.421 14.986 1.00 89.00 108 PRO A N 1
ATOM 826 C CA . PRO A 1 108 ? -3.301 19.832 16.173 1.00 89.00 108 PRO A CA 1
ATOM 827 C C . PRO A 1 108 ? -4.771 19.367 16.195 1.00 89.00 108 PRO A C 1
ATOM 829 O O . PRO A 1 108 ? -5.304 19.150 17.279 1.00 89.00 108 PRO A O 1
ATOM 832 N N . PHE A 1 109 ? -5.429 19.189 15.041 1.00 86.50 109 PHE A N 1
ATOM 833 C CA . PHE A 1 109 ? -6.902 19.077 14.975 1.00 86.50 109 PHE A CA 1
ATOM 834 C C . PHE A 1 109 ? -7.429 18.028 13.979 1.00 86.50 109 PHE A C 1
ATOM 836 O O . PHE A 1 109 ? -8.506 18.200 13.414 1.00 86.50 109 PHE A O 1
ATOM 843 N N . ILE A 1 110 ? -6.688 16.946 13.723 1.00 93.88 110 ILE A N 1
ATOM 844 C CA . ILE A 1 110 ? -7.079 15.938 12.723 1.00 93.88 110 ILE A CA 1
ATOM 845 C C . ILE A 1 110 ? -7.397 14.601 13.391 1.00 93.88 110 ILE A C 1
ATOM 847 O O . ILE A 1 110 ? -6.637 14.132 14.234 1.00 93.88 110 ILE A O 1
ATOM 851 N N . GLY A 1 111 ? -8.507 13.974 12.984 1.00 92.88 111 GLY A N 1
ATOM 852 C CA . GLY A 1 111 ? -8.900 12.625 13.423 1.00 92.88 111 GLY A CA 1
ATOM 853 C C . GLY A 1 111 ? -9.787 12.570 14.673 1.00 92.88 111 GLY A C 1
ATOM 854 O O . GLY A 1 111 ? -9.964 11.503 15.252 1.00 92.88 111 GLY A O 1
ATOM 855 N N . GLN A 1 112 ? -10.344 13.699 15.117 1.00 93.62 112 GLN A N 1
ATOM 856 C CA . GLN A 1 112 ? -11.263 13.748 16.260 1.00 93.62 112 GLN A CA 1
ATOM 857 C C . GLN A 1 112 ? -12.668 13.244 15.895 1.00 93.62 112 GLN A C 1
ATOM 859 O O . GLN A 1 112 ? -13.111 13.388 14.756 1.00 93.62 112 GLN A O 1
ATOM 864 N N . VAL A 1 113 ? -13.394 12.724 16.891 1.00 92.44 113 VAL A N 1
ATOM 865 C CA . VAL A 1 113 ? -14.841 12.459 16.805 1.00 92.44 113 VAL A CA 1
ATOM 866 C C . VAL A 1 113 ? -15.533 13.195 17.944 1.00 92.44 113 VAL A C 1
ATOM 868 O O . VAL A 1 113 ? -15.239 12.936 19.115 1.00 92.44 113 VAL A O 1
ATOM 871 N N . ASP A 1 114 ? -16.424 14.120 17.587 1.00 92.06 114 ASP A N 1
ATOM 872 C CA . ASP A 1 114 ? -17.069 15.079 18.495 1.00 92.06 114 ASP A CA 1
ATOM 873 C C . ASP A 1 114 ? -16.042 15.870 19.329 1.00 92.06 114 ASP A C 1
ATOM 875 O O . ASP A 1 114 ? -16.142 15.987 20.543 1.00 92.06 114 ASP A O 1
ATOM 879 N N . GLY A 1 115 ? -14.963 16.337 18.689 1.00 91.56 115 GLY A N 1
ATOM 880 C CA . GLY A 1 115 ? -13.891 17.099 19.352 1.00 91.56 115 GLY A CA 1
ATOM 881 C C . GLY A 1 115 ? -12.976 16.282 20.277 1.00 91.56 115 GLY A C 1
ATOM 882 O O . GLY A 1 115 ? -12.039 16.828 20.855 1.00 91.56 115 GLY A O 1
ATOM 883 N N . MET A 1 116 ? -13.202 14.972 20.401 1.00 92.31 116 MET A N 1
ATOM 884 C CA . MET A 1 116 ? -12.511 14.102 21.354 1.00 92.31 116 MET A CA 1
ATOM 885 C C . MET A 1 116 ? -11.689 13.010 20.658 1.00 92.31 116 MET A C 1
ATOM 887 O O . MET A 1 116 ? -11.841 12.738 19.464 1.00 92.31 116 MET A O 1
ATOM 891 N N . HIS A 1 117 ? -10.813 12.346 21.420 1.00 93.12 117 HIS A N 1
ATOM 892 C CA . HIS A 1 117 ? -9.994 11.249 20.907 1.00 93.12 117 HIS A CA 1
ATOM 893 C C . HIS A 1 117 ? -10.872 10.047 20.493 1.00 93.12 117 HIS A C 1
ATOM 895 O O . HIS A 1 117 ? -11.614 9.524 21.329 1.00 93.12 117 HIS A O 1
ATOM 901 N N . PRO A 1 118 ? -10.764 9.535 19.250 1.00 93.50 118 PRO A N 1
ATOM 902 C CA . PRO A 1 118 ? -11.676 8.513 18.715 1.00 93.50 118 PRO A CA 1
ATOM 903 C C . PRO A 1 118 ? -11.611 7.165 19.446 1.00 93.50 118 PRO A C 1
ATOM 905 O O . PRO A 1 118 ? -12.599 6.436 19.478 1.00 93.50 118 PRO A O 1
ATOM 908 N N . LYS A 1 119 ? -10.482 6.832 20.090 1.00 93.06 119 LYS A N 1
ATOM 909 C CA . LYS A 1 119 ? -10.346 5.615 20.921 1.00 93.06 119 LYS A CA 1
ATOM 910 C C . LYS A 1 119 ? -11.399 5.470 22.012 1.00 93.06 119 LYS A C 1
ATOM 912 O O . LYS A 1 119 ? -11.709 4.332 22.342 1.00 93.06 119 LYS A O 1
ATOM 917 N N . ARG A 1 120 ? -11.977 6.569 22.519 1.00 92.75 120 ARG A N 1
ATOM 918 C CA . ARG A 1 120 ? -13.069 6.496 23.503 1.00 92.75 120 ARG A CA 1
ATOM 919 C C . ARG A 1 120 ? -14.197 5.587 23.014 1.00 92.75 120 ARG A C 1
ATOM 921 O O . ARG A 1 120 ? -14.754 4.847 23.802 1.00 92.75 120 ARG A O 1
ATOM 928 N N . LEU A 1 121 ? -14.457 5.568 21.700 1.00 92.12 121 LEU A N 1
ATOM 929 C CA . LEU A 1 121 ? -15.511 4.770 21.063 1.00 92.12 121 LEU A CA 1
ATOM 930 C C . LEU A 1 121 ? -15.258 3.255 21.099 1.00 92.12 121 LEU A C 1
ATOM 932 O O . LEU A 1 121 ? -16.118 2.479 20.676 1.00 92.12 121 LEU A O 1
ATOM 936 N N . LEU A 1 122 ? -14.063 2.834 21.517 1.00 92.88 122 LEU A N 1
ATOM 937 C CA . LEU A 1 122 ? -13.695 1.432 21.684 1.00 92.88 122 LEU A CA 1
ATOM 938 C C . LEU A 1 122 ? -13.929 0.945 23.119 1.00 92.88 122 LEU A C 1
ATOM 940 O O . LEU A 1 122 ? -13.933 -0.264 23.338 1.00 92.88 122 LEU A O 1
ATOM 944 N N . GLU A 1 123 ? -14.123 1.849 24.079 1.00 89.12 123 GLU A N 1
ATOM 945 C CA . GLU A 1 123 ? -14.376 1.498 25.476 1.00 89.12 123 GLU A CA 1
ATOM 946 C C . GLU A 1 123 ? -15.818 0.985 25.664 1.00 89.12 123 GLU A C 1
ATOM 948 O O . GLU A 1 123 ? -16.719 1.371 24.917 1.00 89.12 123 GLU A O 1
ATOM 953 N N . PRO A 1 124 ? -16.080 0.096 26.635 1.00 83.50 124 PRO A N 1
ATOM 954 C CA . PRO A 1 124 ? -17.444 -0.308 26.961 1.00 83.50 124 PRO A CA 1
ATOM 955 C C . PRO A 1 124 ? -18.249 0.842 27.586 1.00 83.50 124 PRO A C 1
ATOM 957 O O . PRO A 1 124 ? -17.723 1.604 28.393 1.00 83.50 124 PRO A O 1
ATOM 960 N N . GLY A 1 125 ? -19.555 0.890 27.308 1.00 80.25 125 GLY 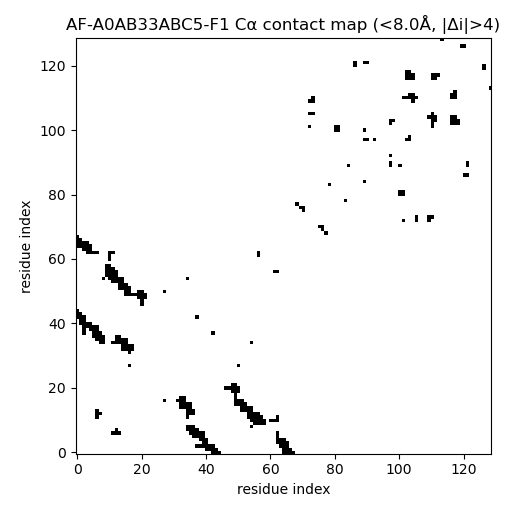A N 1
ATOM 961 C CA . GLY A 1 125 ? -20.495 1.799 27.973 1.00 80.25 125 GLY A CA 1
ATOM 962 C C . GLY A 1 125 ? -20.860 3.050 27.163 1.00 80.25 125 GLY A C 1
ATOM 963 O O . GLY A 1 125 ? -20.451 3.197 26.012 1.00 80.25 125 GLY A O 1
ATOM 964 N N . PRO A 1 126 ? -21.706 3.930 27.726 1.00 75.69 126 PRO A N 1
ATOM 965 C CA . PRO A 1 126 ? -22.118 5.155 27.055 1.00 75.69 126 PRO A CA 1
ATOM 966 C C . PRO A 1 126 ? -20.940 6.128 26.944 1.00 75.69 126 PRO A C 1
ATOM 968 O O . PRO A 1 126 ? -20.209 6.348 27.908 1.00 75.69 126 PRO A O 1
ATOM 971 N N . HIS A 1 127 ? -20.784 6.750 25.776 1.00 72.50 127 HIS A N 1
ATOM 972 C CA . HIS A 1 127 ? -19.795 7.802 25.572 1.00 72.50 127 HIS A CA 1
ATOM 973 C C . HIS A 1 127 ? -20.470 9.167 25.727 1.00 72.50 127 HIS A C 1
ATOM 975 O O . HIS A 1 127 ? -21.516 9.376 25.107 1.00 72.50 127 HIS A O 1
ATOM 981 N N . PRO A 1 128 ? -19.904 10.092 26.522 1.00 64.56 128 PRO A N 1
ATOM 982 C CA . PRO A 1 128 ? -20.418 11.454 26.587 1.00 64.56 128 PRO A CA 1
ATOM 983 C C . PRO A 1 128 ? -20.386 12.084 25.187 1.00 64.56 128 PRO A C 1
ATOM 985 O O . PRO A 1 128 ? -19.441 11.849 24.424 1.00 64.56 128 PRO A O 1
ATOM 988 N N . ILE A 1 129 ? -21.461 12.804 24.857 1.00 58.88 129 ILE A N 1
ATOM 989 C CA . ILE A 1 129 ? -21.585 13.632 23.649 1.00 58.88 129 ILE A CA 1
ATOM 990 C C . ILE A 1 129 ? -20.762 14.900 23.853 1.00 58.88 129 ILE A C 1
ATOM 992 O O . ILE A 1 129 ? -20.865 15.472 24.964 1.00 58.88 129 ILE A O 1
#

Radius of gyration: 19.71 Å; Cα contacts (8 Å, |Δi|>4): 184; chains: 1; bounding box: 38×40×50 Å

Mean predicted aligned error: 4.25 Å

Organism: NCBI:txid1303024

pLDDT: mean 94.05, std 5.67, range [58.88, 98.56]

Foldseek 3Di:
DAFQAWFDLQQFAKWWQPPQLVDDPDDDDPVSIDGPGDHHGDDDDDDPSTDIDTGDHNDPDHTDDDDDDDDDLQDDDPDLLVVVDDLVRLLVDDPVVVVRSLQADDPDQGSDDVSHRNCQVSDDDDDDD

Solvent-accessible surface area (backbone atoms only — not comparable to full-atom values): 8045 Å² total; per-residue (Å²): 63,35,27,66,36,65,28,34,72,55,48,18,14,46,24,33,29,86,73,39,56,75,53,72,96,71,79,90,55,78,89,57,54,45,58,53,61,40,54,51,76,37,73,54,86,80,62,92,62,37,52,66,48,76,34,69,60,75,51,100,63,90,71,54,70,46,80,76,86,84,74,62,85,88,54,86,64,95,62,62,45,76,75,75,51,52,63,67,61,50,65,73,48,55,71,70,52,30,41,73,50,50,45,34,69,45,87,94,83,35,49,58,51,94,89,34,69,35,54,63,76,65,52,90,76,89,75,89,130

Nearest PDB structures (foldseek):
  5ybl-assembly2_B  TM=8.115E-01  e=1.951E-05  Aspergillus nidulans FGSC A4
  2a1x-assembly1_A  TM=8.239E-01  e=1.528E-02  Homo sapiens
  2opw-assembly1_A  TM=8.514E-01  e=1.785E-01  Homo sapiens
  5equ-assembly3_C  TM=8.001E-01  e=1.785E-01  Streptomyces nogalater